Protein AF-A0A0J1D6I3-F1 (afdb_monomer_lite)

Structure (mmCIF, N/CA/C/O backbone):
data_AF-A0A0J1D6I3-F1
#
_entry.id   AF-A0A0J1D6I3-F1
#
loop_
_atom_site.group_PDB
_atom_site.id
_atom_site.type_symbol
_atom_site.label_atom_id
_atom_site.label_alt_id
_atom_site.label_comp_id
_atom_site.label_asym_id
_atom_site.label_entity_id
_atom_site.label_seq_id
_atom_site.pdbx_PDB_ins_code
_atom_site.Cartn_x
_atom_site.Cartn_y
_atom_site.Cartn_z
_atom_site.occupancy
_atom_site.B_iso_or_equiv
_atom_site.auth_seq_id
_atom_site.auth_comp_id
_atom_site.auth_asym_id
_atom_site.auth_atom_id
_atom_site.pdbx_PDB_model_num
ATOM 1 N N . MET A 1 1 ? -24.830 13.659 1.533 1.00 38.66 1 MET A N 1
ATOM 2 C CA . MET A 1 1 ? -24.040 12.764 0.665 1.00 38.66 1 MET A CA 1
ATOM 3 C C . MET A 1 1 ? -22.592 13.179 0.834 1.00 38.66 1 MET A C 1
ATOM 5 O O . MET A 1 1 ? -22.218 14.226 0.327 1.00 38.66 1 MET A O 1
ATOM 9 N N . SER A 1 2 ? -21.832 12.481 1.676 1.00 39.84 2 SER A N 1
ATOM 10 C CA . SER A 1 2 ? -20.405 12.757 1.850 1.00 39.84 2 SER A CA 1
ATOM 11 C C . SER A 1 2 ? -19.685 12.367 0.562 1.00 39.84 2 SER A C 1
ATOM 13 O O . SER A 1 2 ? -19.782 11.224 0.117 1.00 39.84 2 SER A O 1
ATOM 15 N N . ASN A 1 3 ? -19.014 13.336 -0.061 1.00 41.81 3 ASN A N 1
ATOM 16 C CA . ASN A 1 3 ? -18.096 13.111 -1.171 1.00 41.81 3 ASN A CA 1
ATOM 17 C C . ASN A 1 3 ? -16.918 12.300 -0.623 1.00 41.81 3 ASN A C 1
ATOM 19 O O . ASN A 1 3 ? -15.929 12.853 -0.159 1.00 41.81 3 ASN A O 1
ATOM 23 N N . ASN A 1 4 ? -17.057 10.977 -0.615 1.00 45.66 4 ASN A N 1
ATOM 24 C CA . ASN A 1 4 ? -15.974 10.056 -0.306 1.00 45.66 4 ASN A CA 1
ATOM 25 C C . ASN A 1 4 ? -15.098 9.939 -1.563 1.00 45.66 4 ASN A C 1
ATOM 27 O O . ASN A 1 4 ? -15.068 8.910 -2.238 1.00 45.66 4 ASN A O 1
ATOM 31 N N . THR A 1 5 ? -14.492 11.055 -1.971 1.00 47.53 5 THR A N 1
ATOM 32 C CA . THR A 1 5 ? -13.625 11.128 -3.146 1.00 47.53 5 THR A CA 1
ATOM 33 C C . THR A 1 5 ? -12.287 10.506 -2.787 1.00 47.53 5 THR A C 1
ATOM 35 O O . THR A 1 5 ? -11.314 11.210 -2.546 1.00 47.53 5 THR A O 1
ATOM 38 N N . LYS A 1 6 ? -12.228 9.169 -2.740 1.00 56.09 6 LYS A N 1
ATOM 39 C CA . LYS A 1 6 ? -10.948 8.458 -2.817 1.00 56.09 6 LYS A CA 1
ATOM 40 C C . LYS A 1 6 ? -10.236 8.966 -4.068 1.00 56.09 6 LYS A C 1
ATOM 42 O O . LYS A 1 6 ? -10.748 8.763 -5.168 1.00 56.09 6 LYS A O 1
ATOM 47 N N . HIS A 1 7 ? -9.089 9.622 -3.896 1.00 62.72 7 HIS A N 1
ATOM 48 C CA . HIS A 1 7 ? -8.362 10.256 -5.000 1.00 62.72 7 HIS A CA 1
ATOM 49 C C . HIS A 1 7 ? -8.007 9.238 -6.100 1.00 62.72 7 HIS A C 1
ATOM 51 O O . HIS A 1 7 ? -8.019 9.565 -7.286 1.00 62.72 7 HIS A O 1
ATOM 57 N N . THR A 1 8 ? -7.803 7.968 -5.724 1.00 72.69 8 THR A N 1
ATOM 58 C CA . THR A 1 8 ? -7.934 6.802 -6.611 1.00 72.69 8 THR A CA 1
ATOM 59 C C . THR A 1 8 ? -8.317 5.561 -5.786 1.00 72.69 8 THR A C 1
ATOM 61 O O . THR A 1 8 ? -7.578 5.192 -4.869 1.00 72.69 8 THR A O 1
ATOM 64 N N . PRO A 1 9 ? -9.472 4.916 -6.034 1.00 76.44 9 PRO A N 1
ATOM 65 C CA . PRO A 1 9 ? -9.895 3.754 -5.257 1.00 76.44 9 PRO A CA 1
ATOM 66 C C . PRO A 1 9 ? -8.958 2.556 -5.476 1.00 76.44 9 PRO A C 1
ATOM 68 O O . PRO A 1 9 ? -8.529 2.288 -6.593 1.00 76.44 9 PRO A O 1
ATOM 71 N N . THR A 1 10 ? -8.647 1.842 -4.393 1.00 83.81 10 THR A N 1
ATOM 72 C CA . THR A 1 10 ? -8.011 0.511 -4.421 1.00 83.81 10 THR A CA 1
ATOM 73 C C . THR A 1 10 ? -9.086 -0.568 -4.659 1.00 83.81 10 THR A C 1
ATOM 75 O O . THR A 1 10 ? -10.261 -0.297 -4.381 1.00 83.81 10 THR A O 1
ATOM 78 N N . PRO A 1 11 ? -8.742 -1.790 -5.108 1.00 89.50 11 PRO A N 1
ATOM 79 C CA . PRO A 1 11 ? -7.394 -2.338 -5.265 1.00 89.50 11 PRO A CA 1
ATOM 80 C C . PRO A 1 11 ? -6.606 -1.757 -6.444 1.00 89.50 11 PRO A C 1
ATOM 82 O O . PRO A 1 11 ? -7.175 -1.295 -7.433 1.00 89.50 11 PRO A O 1
ATOM 85 N N . TRP A 1 12 ? -5.286 -1.740 -6.282 1.00 92.38 12 TRP A N 1
ATOM 86 C CA . TRP A 1 12 ? -4.317 -1.471 -7.342 1.00 92.38 12 TRP A CA 1
ATOM 87 C C . TRP A 1 12 ? -3.535 -2.737 -7.686 1.00 92.38 12 TRP A C 1
ATOM 89 O O . TRP A 1 12 ? -3.399 -3.632 -6.845 1.00 92.38 12 TRP A O 1
ATOM 99 N N . SER A 1 13 ? -2.932 -2.736 -8.868 1.00 92.81 13 SER A N 1
ATOM 100 C CA . SER A 1 13 ? -2.031 -3.767 -9.370 1.00 92.81 13 SER A CA 1
ATOM 101 C C . SER A 1 13 ? -0.709 -3.156 -9.828 1.00 92.81 13 SER A C 1
ATOM 103 O O . SER A 1 13 ? -0.662 -2.015 -10.281 1.00 92.81 13 SER A O 1
ATOM 105 N N . ALA A 1 14 ? 0.381 -3.917 -9.712 1.00 92.38 14 ALA A N 1
ATOM 106 C CA . ALA A 1 14 ? 1.674 -3.555 -10.290 1.00 92.38 14 ALA A CA 1
ATOM 107 C C . ALA A 1 14 ? 1.872 -4.319 -11.607 1.00 92.38 14 ALA A C 1
ATOM 109 O O . ALA A 1 14 ? 1.904 -5.551 -11.611 1.00 92.38 14 ALA A O 1
ATOM 110 N N . VAL A 1 15 ? 2.030 -3.589 -12.710 1.00 89.94 15 VAL A N 1
ATOM 111 C CA . VAL A 1 15 ? 2.282 -4.114 -14.056 1.00 89.94 15 VAL A CA 1
ATOM 112 C C . VAL A 1 15 ? 3.667 -3.645 -14.496 1.00 89.94 15 VAL A C 1
ATOM 114 O O . VAL A 1 15 ? 3.859 -2.555 -15.035 1.00 89.94 15 VAL A O 1
ATOM 117 N N . GLY A 1 16 ? 4.684 -4.460 -14.208 1.00 87.81 16 GLY A N 1
ATOM 118 C CA . GLY A 1 16 ? 6.078 -4.079 -14.432 1.00 87.81 16 GLY A CA 1
ATOM 119 C C . GLY A 1 16 ? 6.483 -2.894 -13.550 1.00 87.81 16 GLY A C 1
ATOM 120 O O . GLY A 1 16 ? 6.626 -3.048 -12.341 1.00 87.81 16 GLY A O 1
ATOM 121 N N . LEU A 1 17 ? 6.701 -1.729 -14.164 1.00 88.00 17 LEU A N 1
ATOM 122 C CA . LEU A 1 17 ? 7.078 -0.488 -13.473 1.00 88.00 17 LEU A CA 1
ATOM 123 C C . LEU A 1 17 ? 5.900 0.467 -13.251 1.00 88.00 17 LEU A C 1
ATOM 125 O O . LEU A 1 17 ? 6.084 1.537 -12.675 1.00 88.00 17 LEU A O 1
ATOM 129 N N . THR A 1 18 ? 4.706 0.082 -13.681 1.00 90.38 18 THR A N 1
ATOM 130 C CA . THR A 1 18 ? 3.507 0.912 -13.599 1.00 90.38 18 THR A CA 1
ATOM 131 C C . THR A 1 18 ? 2.581 0.360 -12.522 1.00 90.38 18 THR A C 1
ATOM 133 O O . THR A 1 18 ? 2.449 -0.854 -12.357 1.00 90.38 18 THR A O 1
ATOM 136 N N . ILE A 1 19 ? 1.964 1.251 -11.752 1.00 91.25 19 ILE A N 1
ATOM 137 C CA . ILE A 1 19 ? 0.906 0.923 -10.796 1.00 91.25 19 ILE A CA 1
ATOM 138 C C . ILE A 1 19 ? -0.412 1.394 -11.396 1.00 91.25 19 ILE A C 1
ATOM 140 O O . ILE A 1 19 ? -0.542 2.563 -11.754 1.00 91.25 19 ILE A O 1
ATOM 144 N N . GLU A 1 20 ? -1.388 0.500 -11.479 1.00 93.25 20 GLU A N 1
ATOM 145 C CA . GLU A 1 20 ? -2.682 0.740 -12.117 1.00 93.25 20 GLU A CA 1
ATOM 146 C C . GLU A 1 20 ? -3.826 0.458 -11.142 1.00 93.25 20 GLU A C 1
ATOM 148 O O . GLU A 1 20 ? -3.713 -0.398 -10.265 1.00 93.25 20 GLU A O 1
ATOM 153 N N . ALA A 1 21 ? -4.937 1.177 -11.284 1.00 88.94 21 ALA A N 1
ATOM 154 C CA . ALA A 1 21 ? -6.149 0.915 -10.524 1.00 88.94 21 ALA A CA 1
ATOM 155 C C . ALA A 1 21 ? -6.963 -0.207 -11.176 1.00 88.94 21 ALA A C 1
ATOM 157 O O . ALA A 1 21 ? -7.339 -0.106 -12.343 1.00 88.94 21 ALA A O 1
ATOM 158 N N . ASP A 1 22 ? -7.319 -1.242 -10.415 1.00 86.50 22 ASP A N 1
ATOM 159 C CA . ASP A 1 22 ? -7.988 -2.429 -10.970 1.00 86.50 22 ASP A CA 1
ATOM 160 C C . ASP A 1 22 ? -9.379 -2.112 -11.534 1.00 86.50 22 ASP A C 1
ATOM 162 O O . ASP A 1 22 ? -9.873 -2.784 -12.436 1.00 86.50 22 ASP A O 1
ATOM 166 N N . CYS A 1 23 ? -10.039 -1.086 -10.995 1.00 83.31 23 CYS A N 1
ATOM 167 C CA . CYS A 1 23 ? -11.414 -0.754 -11.354 1.00 83.31 23 CYS A CA 1
ATOM 168 C C . CYS A 1 23 ? -11.564 -0.182 -12.771 1.00 83.31 23 CYS A C 1
ATOM 170 O O . CYS A 1 23 ? -12.656 -0.251 -13.335 1.00 83.31 23 CYS A O 1
ATOM 172 N N . ASN A 1 24 ? -10.513 0.418 -13.330 1.00 81.94 24 ASN A N 1
ATOM 173 C CA . ASN A 1 24 ? -10.585 1.133 -14.606 1.00 81.94 24 ASN A CA 1
ATOM 174 C C . ASN A 1 24 ? -9.264 1.174 -15.393 1.00 81.94 24 ASN A C 1
ATOM 176 O O . ASN A 1 24 ? -9.223 1.812 -16.444 1.00 81.94 24 ASN A O 1
ATOM 180 N N . GLY A 1 25 ? -8.202 0.522 -14.910 1.00 82.00 25 GLY A N 1
ATOM 181 C CA . GLY A 1 25 ? -6.886 0.491 -15.550 1.00 82.00 25 GLY A CA 1
ATOM 182 C C . GLY A 1 25 ? -6.169 1.842 -15.579 1.00 82.00 25 GLY A C 1
ATOM 183 O O . GLY A 1 25 ? -5.229 2.015 -16.349 1.00 82.00 25 GLY A O 1
ATOM 184 N N . ILE A 1 26 ? -6.615 2.833 -14.795 1.00 87.06 26 ILE A N 1
ATOM 185 C CA . ILE A 1 26 ? -5.940 4.134 -14.742 1.00 87.06 26 ILE A CA 1
ATOM 186 C C . ILE A 1 26 ? -4.562 3.956 -14.109 1.00 87.06 26 ILE A C 1
ATOM 188 O O . ILE A 1 26 ? -4.444 3.387 -13.024 1.00 87.06 26 ILE A O 1
ATOM 192 N N . VAL A 1 27 ? -3.537 4.511 -14.759 1.00 88.31 27 VAL A N 1
ATOM 193 C CA . VAL A 1 27 ? -2.187 4.606 -14.198 1.00 88.31 27 VAL A CA 1
ATOM 194 C C . VAL A 1 27 ? -2.209 5.524 -12.976 1.00 88.31 27 VAL A C 1
ATOM 196 O O . VAL A 1 27 ? -2.475 6.721 -13.082 1.00 88.31 27 VAL A O 1
ATOM 199 N N . VAL A 1 28 ? -1.931 4.942 -11.814 1.00 87.81 28 VAL A N 1
ATOM 200 C CA . VAL A 1 28 ? -1.822 5.617 -10.515 1.00 87.81 28 VAL A CA 1
ATOM 201 C C . VAL A 1 28 ? -0.453 6.274 -10.382 1.00 87.81 28 VAL A C 1
ATOM 203 O O . VAL A 1 28 ? -0.345 7.412 -9.930 1.00 87.81 28 VAL A O 1
ATOM 206 N N . ALA A 1 29 ? 0.600 5.545 -10.754 1.00 86.00 29 ALA A N 1
ATOM 207 C CA . ALA A 1 29 ? 1.977 6.003 -10.658 1.00 86.00 29 ALA A CA 1
ATOM 208 C C . ALA A 1 29 ? 2.902 5.190 -11.571 1.00 86.00 29 ALA A C 1
ATOM 210 O O . ALA A 1 29 ? 2.688 3.996 -11.775 1.00 86.00 29 ALA A O 1
ATOM 211 N N . ASP A 1 30 ? 3.988 5.824 -12.012 1.00 87.44 30 ASP A N 1
ATOM 212 C CA . ASP A 1 30 ? 5.117 5.153 -12.652 1.00 87.44 30 ASP A CA 1
ATOM 213 C C . ASP A 1 30 ? 6.314 5.129 -11.701 1.00 87.44 30 ASP A C 1
ATOM 215 O O . ASP A 1 30 ? 6.811 6.168 -11.248 1.00 87.44 30 ASP A O 1
ATOM 219 N N . VAL A 1 31 ? 6.813 3.931 -11.407 1.00 84.56 31 VAL A N 1
ATOM 220 C CA . VAL A 1 31 ? 8.069 3.759 -10.683 1.00 84.56 31 VAL A CA 1
ATOM 221 C C . VAL A 1 31 ? 9.204 4.049 -11.654 1.00 84.56 31 VAL A C 1
ATOM 223 O O . VAL A 1 31 ? 9.324 3.407 -12.699 1.00 84.56 31 VAL A O 1
ATOM 226 N N . LYS A 1 32 ? 10.049 5.034 -11.318 1.00 82.75 32 LYS A N 1
ATOM 227 C CA . LYS A 1 32 ? 11.212 5.386 -12.142 1.00 82.75 32 LYS A CA 1
ATOM 228 C C . LYS A 1 32 ? 12.016 4.124 -12.451 1.00 82.75 32 LYS A C 1
ATOM 230 O O . LYS A 1 32 ? 12.407 3.395 -11.542 1.00 82.75 32 LYS A O 1
ATOM 235 N N . GLY A 1 33 ? 12.239 3.880 -13.739 1.00 78.25 33 GLY A N 1
ATOM 236 C CA . GLY A 1 33 ? 13.060 2.763 -14.183 1.00 78.25 33 GLY A CA 1
ATOM 237 C C . GLY A 1 33 ? 14.541 2.944 -13.829 1.00 78.25 33 GLY A C 1
ATOM 238 O O . GLY A 1 33 ? 14.933 4.005 -13.335 1.00 78.25 33 GLY A O 1
ATOM 239 N N . PRO A 1 34 ? 15.362 1.919 -14.113 1.00 81.00 34 PRO A N 1
ATOM 240 C CA . PRO A 1 34 ? 16.806 1.957 -13.890 1.00 81.00 34 PRO 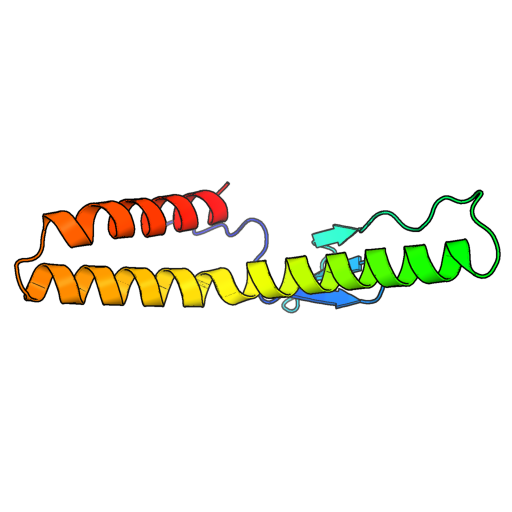A CA 1
ATOM 241 C C . PRO A 1 34 ? 17.467 3.162 -14.567 1.00 81.00 34 PRO A C 1
ATOM 243 O O . PRO A 1 34 ? 16.981 3.631 -15.604 1.00 81.00 34 PRO A O 1
ATOM 246 N N . ASP A 1 35 ? 18.614 3.617 -14.047 1.00 78.31 35 ASP A N 1
ATOM 247 C CA . ASP A 1 35 ? 19.407 4.637 -14.740 1.00 78.31 35 ASP A CA 1
ATOM 248 C C . ASP A 1 35 ? 19.746 4.141 -16.154 1.00 78.31 35 ASP A C 1
ATOM 250 O O . ASP A 1 35 ? 20.266 3.044 -16.363 1.00 78.31 35 ASP A O 1
ATOM 254 N N . SER A 1 36 ? 19.469 4.981 -17.150 1.00 82.31 36 SER A N 1
ATOM 255 C CA . SER A 1 36 ? 19.832 4.764 -18.553 1.00 82.31 36 SER A CA 1
ATOM 256 C C . SER A 1 36 ? 21.309 4.400 -18.778 1.00 82.31 36 SER A C 1
ATOM 258 O O . SER A 1 36 ? 21.642 3.790 -19.797 1.00 82.31 36 SER A O 1
ATOM 260 N N . ARG A 1 37 ? 22.194 4.782 -17.848 1.00 83.50 37 ARG A N 1
ATOM 261 C CA . ARG A 1 37 ? 23.635 4.517 -17.875 1.00 83.50 37 ARG A CA 1
ATOM 262 C C . ARG A 1 37 ? 24.012 3.144 -17.322 1.00 83.50 37 ARG A C 1
ATOM 264 O O . ARG A 1 37 ? 25.071 2.650 -17.710 1.00 83.50 37 ARG A O 1
ATOM 271 N N . ALA A 1 38 ? 23.171 2.532 -16.486 1.00 82.31 38 ALA A N 1
ATOM 272 C CA . ALA A 1 38 ? 23.396 1.192 -15.956 1.00 82.31 38 ALA A CA 1
ATOM 273 C C . ALA A 1 38 ? 23.411 0.164 -17.099 1.00 82.31 38 ALA A C 1
ATOM 275 O O . ALA A 1 38 ? 22.630 0.248 -18.059 1.00 82.31 38 ALA A O 1
ATOM 276 N N . ARG A 1 39 ? 24.308 -0.826 -17.027 1.00 81.69 39 ARG A N 1
ATOM 277 C CA . ARG A 1 39 ? 24.471 -1.839 -18.088 1.00 81.69 39 ARG A CA 1
ATOM 278 C C . ARG A 1 39 ? 24.503 -3.257 -17.539 1.00 81.69 39 ARG A C 1
ATOM 280 O O . ARG A 1 39 ? 25.014 -3.515 -16.457 1.00 81.69 39 ARG A O 1
ATOM 287 N N . GLY A 1 40 ? 24.009 -4.198 -18.345 1.00 83.88 40 GLY A N 1
ATOM 288 C CA . GLY A 1 40 ? 24.070 -5.626 -18.039 1.00 83.88 40 GLY A CA 1
ATOM 289 C C . GLY A 1 40 ? 23.409 -5.953 -16.700 1.00 83.88 40 GLY A C 1
ATOM 290 O O . GLY A 1 40 ? 22.234 -5.654 -16.506 1.00 83.88 40 GLY A O 1
ATOM 291 N N . LYS A 1 41 ? 24.181 -6.558 -15.794 1.00 84.31 41 LYS A N 1
ATOM 292 C CA . LYS A 1 41 ? 23.708 -7.058 -14.499 1.00 84.31 41 LYS A CA 1
ATOM 293 C C . LYS A 1 41 ? 23.157 -5.957 -13.583 1.00 84.31 41 LYS A C 1
ATOM 295 O O . LYS A 1 41 ? 22.090 -6.143 -13.020 1.00 84.31 41 LYS A O 1
ATOM 300 N N . GLU A 1 42 ? 23.824 -4.807 -13.505 1.00 77.06 42 GLU A N 1
ATOM 301 C CA . GLU A 1 42 ? 23.396 -3.661 -12.681 1.00 77.06 42 GLU A CA 1
ATOM 302 C C . GLU A 1 42 ? 21.995 -3.180 -13.082 1.00 77.06 42 GLU A C 1
ATOM 304 O O . GLU A 1 42 ? 21.106 -3.033 -12.253 1.00 77.06 42 GLU A O 1
ATOM 309 N N . ARG A 1 43 ? 21.758 -3.045 -14.392 1.00 84.25 43 ARG A N 1
ATOM 310 C CA . ARG A 1 43 ? 20.450 -2.642 -14.920 1.00 84.25 43 ARG A CA 1
ATOM 311 C C . ARG A 1 43 ? 19.348 -3.658 -14.607 1.00 84.25 43 ARG A C 1
ATOM 313 O O . ARG A 1 43 ? 18.195 -3.259 -14.464 1.00 84.25 43 ARG A O 1
ATOM 320 N N . MET A 1 44 ? 19.676 -4.951 -14.569 1.00 78.69 44 MET A N 1
ATOM 321 C CA . MET A 1 44 ? 18.718 -5.996 -14.200 1.00 78.69 44 MET A CA 1
ATOM 322 C C . MET A 1 44 ? 18.381 -5.946 -12.710 1.00 78.69 44 MET A C 1
ATOM 324 O O . MET A 1 44 ? 17.203 -5.962 -12.373 1.00 78.69 44 MET A O 1
ATOM 328 N N . GLU A 1 45 ? 19.387 -5.832 -11.842 1.00 83.00 45 GLU A N 1
ATOM 329 C CA . GLU A 1 45 ? 19.188 -5.727 -10.392 1.00 83.00 45 GLU A CA 1
ATOM 330 C C . GLU A 1 45 ? 18.356 -4.486 -10.045 1.00 83.00 45 GLU A C 1
ATOM 332 O O . GLU A 1 45 ? 17.360 -4.594 -9.332 1.00 83.00 45 GLU A O 1
ATOM 337 N N . ASP A 1 46 ? 18.678 -3.327 -10.625 1.00 84.94 46 ASP A N 1
ATOM 338 C CA . ASP A 1 46 ? 17.891 -2.101 -10.456 1.00 84.94 46 ASP A CA 1
ATOM 339 C C . ASP A 1 46 ? 16.436 -2.281 -10.903 1.00 84.94 46 ASP A C 1
ATOM 341 O O . ASP A 1 46 ? 15.510 -1.805 -10.245 1.00 84.94 46 ASP A O 1
ATOM 345 N N . LEU A 1 47 ? 16.212 -2.984 -12.018 1.00 86.75 47 LEU A N 1
ATOM 346 C CA . LEU A 1 47 ? 14.864 -3.249 -12.510 1.00 86.75 47 LEU A CA 1
ATOM 347 C C . LEU A 1 47 ? 14.078 -4.122 -11.525 1.00 86.75 47 LEU A C 1
ATOM 349 O O . LEU A 1 47 ? 12.922 -3.811 -11.234 1.00 86.75 47 LEU A O 1
ATOM 353 N N . GLU A 1 48 ? 14.701 -5.178 -10.999 1.00 87.56 48 GLU A N 1
ATOM 354 C CA . GLU A 1 48 ? 14.111 -6.051 -9.980 1.00 87.56 48 GLU A CA 1
ATOM 355 C C . GLU A 1 48 ? 13.781 -5.271 -8.700 1.00 87.56 48 GLU A C 1
ATOM 357 O O . GLU A 1 48 ? 12.678 -5.408 -8.165 1.00 87.56 48 GLU A O 1
ATOM 362 N N . TYR A 1 49 ? 14.675 -4.384 -8.245 1.00 87.81 49 TYR A N 1
ATOM 363 C CA . TYR A 1 49 ? 14.411 -3.500 -7.106 1.00 87.81 49 TYR A CA 1
ATOM 364 C C . TYR A 1 49 ? 13.224 -2.567 -7.361 1.00 87.81 49 TYR A C 1
ATOM 366 O O . TYR A 1 49 ? 12.343 -2.441 -6.506 1.00 87.81 49 TYR A O 1
ATOM 374 N N . CYS A 1 50 ? 13.156 -1.933 -8.534 1.00 87.88 50 CYS A N 1
ATOM 375 C CA . CYS A 1 50 ? 12.048 -1.046 -8.883 1.00 87.88 50 CYS A CA 1
ATOM 376 C C . CYS A 1 50 ? 10.706 -1.793 -8.929 1.00 87.88 50 CYS A C 1
ATOM 378 O O . CYS A 1 50 ? 9.716 -1.311 -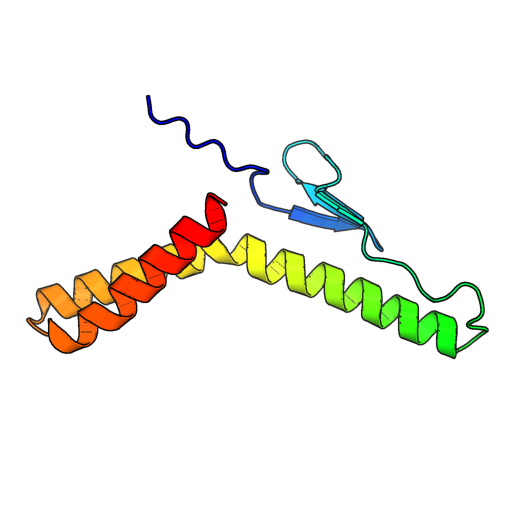8.375 1.00 87.88 50 CYS A O 1
ATOM 380 N N . GLN A 1 51 ? 10.673 -2.992 -9.516 1.00 90.56 51 GLN A N 1
ATOM 381 C CA . GLN A 1 51 ? 9.480 -3.846 -9.522 1.00 90.56 51 GLN A CA 1
ATOM 382 C C . GLN A 1 51 ? 9.087 -4.287 -8.103 1.00 90.56 51 GLN A C 1
ATOM 384 O O . GLN A 1 51 ? 7.909 -4.250 -7.736 1.00 90.56 51 GLN A O 1
ATOM 389 N N . GLY A 1 52 ? 10.069 -4.645 -7.272 1.00 87.25 52 GLY A N 1
ATOM 390 C CA . GLY A 1 52 ? 9.858 -4.981 -5.865 1.00 87.25 52 GLY A CA 1
ATOM 391 C C . GLY A 1 52 ? 9.233 -3.830 -5.073 1.00 87.25 52 GLY A C 1
ATOM 392 O O . GLY A 1 52 ? 8.283 -4.046 -4.315 1.00 87.25 52 GLY A O 1
ATOM 393 N N . ASN A 1 53 ? 9.703 -2.601 -5.304 1.00 86.69 53 ASN A N 1
ATOM 394 C CA . ASN A 1 53 ? 9.156 -1.392 -4.690 1.00 86.69 53 ASN A CA 1
ATOM 395 C C . ASN A 1 53 ? 7.714 -1.122 -5.141 1.00 86.69 53 ASN A C 1
ATOM 397 O O . ASN A 1 53 ? 6.862 -0.844 -4.295 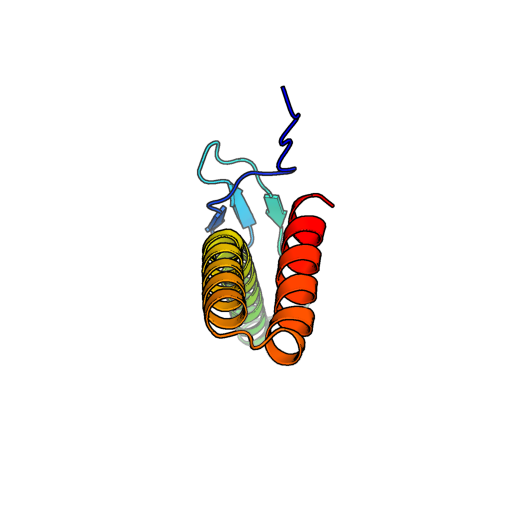1.00 86.69 53 ASN A O 1
ATOM 401 N N . ALA A 1 54 ? 7.414 -1.270 -6.438 1.00 88.12 54 ALA A N 1
ATOM 402 C CA . ALA A 1 54 ? 6.050 -1.138 -6.958 1.00 88.12 54 ALA A CA 1
ATOM 403 C C . ALA A 1 54 ? 5.091 -2.113 -6.256 1.00 88.12 54 ALA A C 1
ATOM 405 O O . ALA A 1 54 ? 4.053 -1.718 -5.721 1.00 88.12 54 ALA A O 1
ATOM 406 N N . ALA A 1 55 ? 5.482 -3.389 -6.175 1.00 89.06 55 ALA A N 1
ATOM 407 C CA . ALA A 1 55 ? 4.688 -4.424 -5.523 1.00 89.06 55 ALA A CA 1
ATOM 408 C C . ALA A 1 55 ? 4.519 -4.175 -4.013 1.00 89.06 55 ALA A C 1
ATOM 410 O O . ALA A 1 55 ? 3.464 -4.469 -3.450 1.00 89.06 55 ALA A O 1
ATOM 411 N N . PHE A 1 56 ? 5.542 -3.638 -3.341 1.00 86.56 56 PHE A N 1
ATOM 412 C CA . PHE A 1 56 ? 5.460 -3.262 -1.930 1.00 86.56 56 PHE A CA 1
ATOM 413 C C . PHE A 1 56 ? 4.440 -2.144 -1.687 1.00 86.56 56 PHE A C 1
ATOM 415 O O . PHE A 1 56 ? 3.586 -2.293 -0.810 1.00 86.56 56 PHE A O 1
ATOM 422 N N . ILE A 1 57 ? 4.480 -1.076 -2.491 1.00 88.12 57 ILE A N 1
ATOM 423 C CA . ILE A 1 57 ? 3.534 0.047 -2.406 1.00 88.12 57 ILE A CA 1
ATOM 424 C C . ILE A 1 57 ? 2.099 -0.454 -2.591 1.00 88.12 57 ILE A C 1
ATOM 426 O O . ILE A 1 57 ? 1.240 -0.183 -1.752 1.00 88.12 57 ILE A O 1
ATOM 430 N N . VAL A 1 58 ? 1.850 -1.254 -3.634 1.00 90.62 58 VAL A N 1
ATOM 431 C CA . VAL A 1 58 ? 0.523 -1.825 -3.910 1.00 90.62 58 VAL A CA 1
ATOM 432 C C . VAL A 1 58 ? -0.000 -2.637 -2.725 1.00 90.62 58 VAL A C 1
ATOM 434 O O . VAL A 1 58 ? -1.133 -2.426 -2.290 1.00 90.62 58 VAL A O 1
ATOM 437 N N . ARG A 1 59 ? 0.819 -3.532 -2.152 1.00 89.81 59 ARG A N 1
ATOM 438 C CA . ARG A 1 59 ? 0.412 -4.325 -0.980 1.00 89.81 59 ARG A CA 1
ATOM 439 C C . ARG A 1 59 ? 0.048 -3.440 0.210 1.00 89.81 59 ARG A C 1
ATOM 441 O O . ARG A 1 59 ? -0.985 -3.673 0.831 1.00 89.81 59 ARG A O 1
ATOM 448 N N . ALA A 1 60 ? 0.869 -2.435 0.513 1.00 86.81 60 ALA A N 1
ATOM 449 C CA . ALA A 1 60 ? 0.625 -1.528 1.631 1.00 86.81 60 ALA A CA 1
ATOM 450 C C . ALA A 1 60 ? -0.683 -0.736 1.452 1.00 86.81 60 ALA A C 1
ATOM 452 O O . ALA A 1 60 ? -1.500 -0.671 2.370 1.00 86.81 60 ALA A O 1
ATOM 453 N N . CYS A 1 61 ? -0.918 -0.189 0.257 1.00 88.00 61 CYS A N 1
ATOM 454 C CA . CYS A 1 61 ? -2.113 0.600 -0.040 1.00 88.00 61 CYS A CA 1
ATOM 455 C C . CYS A 1 61 ? -3.389 -0.252 -0.094 1.00 88.00 61 CYS A C 1
ATOM 457 O O . CYS A 1 61 ? -4.429 0.176 0.406 1.00 88.00 61 CYS A O 1
ATOM 459 N N . ASN A 1 62 ? -3.322 -1.474 -0.632 1.00 90.12 62 ASN A N 1
ATOM 460 C CA . ASN A 1 62 ? -4.465 -2.390 -0.655 1.00 90.12 62 ASN A CA 1
ATOM 461 C C . ASN A 1 62 ? -4.829 -2.901 0.751 1.00 90.12 62 ASN A C 1
ATOM 463 O O . ASN A 1 62 ? -6.007 -3.108 1.038 1.00 90.12 62 ASN A O 1
ATOM 467 N N . ALA A 1 63 ? -3.844 -3.056 1.643 1.00 88.81 63 ALA A N 1
ATOM 468 C CA . ALA A 1 63 ? -4.065 -3.469 3.029 1.00 88.81 63 ALA A CA 1
ATOM 469 C C . ALA A 1 63 ? -4.621 -2.349 3.929 1.00 88.81 63 ALA A C 1
ATOM 471 O O . ALA A 1 63 ? -5.021 -2.625 5.058 1.00 88.81 63 ALA A O 1
ATOM 472 N N . HIS A 1 64 ? -4.673 -1.099 3.452 1.00 88.44 64 HIS A N 1
ATOM 473 C CA . HIS A 1 64 ? -5.046 0.061 4.262 1.00 88.44 64 HIS A CA 1
ATOM 474 C C . HIS A 1 64 ? -6.416 -0.088 4.939 1.00 88.44 64 HIS A C 1
ATOM 476 O O . HIS A 1 64 ? -6.530 0.092 6.146 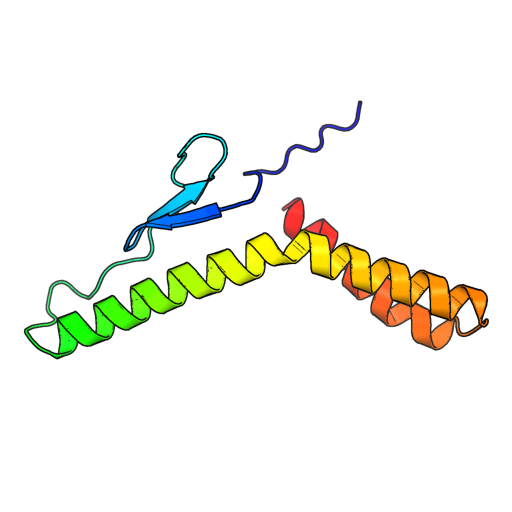1.00 88.44 64 HIS A O 1
ATOM 482 N N . GLU A 1 65 ? -7.449 -0.467 4.181 1.00 83.81 65 GLU A N 1
ATOM 483 C CA . GLU A 1 65 ? -8.816 -0.615 4.709 1.00 83.81 65 GLU A CA 1
ATOM 484 C C . GLU A 1 65 ? -8.899 -1.733 5.760 1.00 83.81 65 GLU A C 1
ATOM 486 O O . GLU A 1 65 ? -9.563 -1.586 6.783 1.00 83.81 65 GLU A O 1
ATOM 491 N N . GLN A 1 66 ?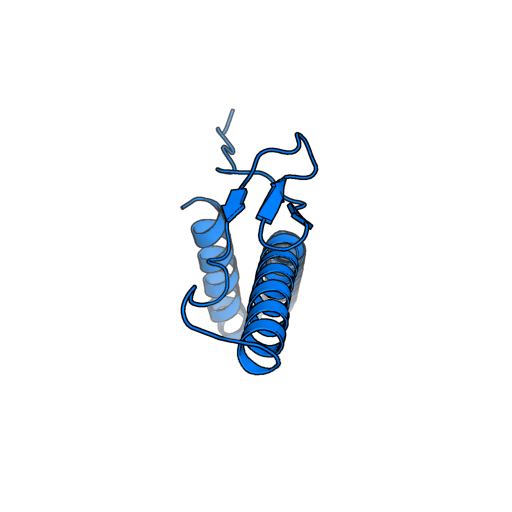 -8.180 -2.839 5.537 1.00 87.25 66 GLN A N 1
ATOM 492 C CA . GLN A 1 66 ? -8.115 -3.955 6.483 1.00 87.25 66 GLN A CA 1
ATOM 493 C C . GLN A 1 66 ? -7.394 -3.542 7.769 1.00 87.25 66 GLN A C 1
ATOM 495 O O . GLN A 1 66 ? -7.854 -3.859 8.862 1.00 87.25 66 GLN A O 1
ATOM 500 N N . LEU A 1 67 ? -6.291 -2.795 7.650 1.00 88.56 67 LEU A N 1
ATOM 501 C CA . LEU A 1 67 ? -5.553 -2.276 8.797 1.00 88.56 67 LEU A CA 1
ATOM 502 C C . LEU A 1 67 ? -6.410 -1.307 9.619 1.00 88.56 67 LEU A C 1
ATOM 504 O O . LEU A 1 67 ? -6.466 -1.440 10.839 1.00 88.56 67 LEU A O 1
ATOM 508 N N . VAL A 1 68 ? -7.102 -0.367 8.967 1.00 88.31 68 VAL A N 1
ATOM 509 C CA . VAL A 1 68 ? -8.012 0.571 9.642 1.00 88.31 68 VAL A CA 1
ATOM 510 C C . VAL A 1 68 ? -9.109 -0.189 10.389 1.00 88.31 68 VAL A C 1
ATOM 512 O O . VAL A 1 68 ? -9.300 0.054 11.579 1.00 88.31 68 VAL A O 1
ATOM 515 N N . ALA A 1 69 ? -9.758 -1.162 9.741 1.00 88.12 69 ALA A N 1
ATOM 516 C CA . ALA A 1 69 ? -10.814 -1.963 10.360 1.00 88.12 69 ALA A CA 1
ATOM 517 C C . ALA A 1 69 ? -10.329 -2.722 11.610 1.00 88.12 69 ALA A C 1
ATOM 519 O O . ALA A 1 69 ? -10.979 -2.674 12.653 1.00 88.12 69 ALA A O 1
ATOM 520 N N . VAL A 1 70 ? -9.159 -3.368 11.541 1.00 92.69 70 VAL A N 1
ATOM 521 C CA . VAL A 1 70 ? -8.587 -4.109 12.681 1.00 92.69 70 VAL A CA 1
ATOM 522 C C . VAL A 1 70 ? -8.231 -3.174 13.841 1.00 92.69 70 VAL A C 1
ATOM 524 O O . VAL A 1 70 ? -8.478 -3.502 15.003 1.00 92.69 70 VAL A O 1
ATOM 527 N N . VAL A 1 71 ? -7.662 -1.998 13.557 1.00 92.12 71 VAL A N 1
ATOM 528 C CA . VAL A 1 71 ? -7.331 -1.023 14.609 1.00 92.12 71 VAL A CA 1
ATOM 529 C C . VAL A 1 71 ? -8.604 -0.498 15.278 1.00 92.12 71 VAL A C 1
ATOM 531 O O . VAL A 1 71 ? -8.641 -0.371 16.501 1.00 92.12 71 VAL A O 1
ATOM 534 N N . GLU A 1 72 ? -9.660 -0.231 14.510 1.00 90.44 72 GLU A N 1
ATOM 535 C CA . GLU A 1 72 ? -10.955 0.197 15.047 1.00 90.44 72 GLU A CA 1
ATOM 536 C C . GLU A 1 72 ? -11.610 -0.873 15.929 1.00 90.44 72 GLU A C 1
ATOM 538 O O . GLU A 1 72 ? -12.101 -0.553 17.015 1.00 90.44 72 GLU A O 1
ATOM 543 N N . GLU A 1 73 ? -11.573 -2.139 15.506 1.00 92.50 73 GLU A N 1
ATOM 544 C CA . GLU A 1 73 ? -12.074 -3.269 16.293 1.00 92.50 73 GLU A CA 1
ATOM 545 C C . GLU A 1 73 ? -11.334 -3.378 17.634 1.00 92.50 73 GLU A C 1
ATOM 547 O O . GLU A 1 73 ? -11.959 -3.472 18.695 1.00 92.50 73 GLU A O 1
ATOM 552 N N . LEU A 1 74 ? -10.003 -3.264 17.608 1.00 92.19 74 LEU A N 1
ATOM 553 C CA . LEU A 1 74 ? -9.175 -3.298 18.810 1.00 92.19 74 LEU A CA 1
ATOM 554 C C . LEU A 1 74 ? -9.490 -2.132 19.759 1.00 92.19 74 LEU A C 1
ATOM 556 O O . LEU A 1 74 ? -9.608 -2.330 20.970 1.00 92.19 74 LEU A O 1
ATOM 560 N N . VAL A 1 75 ? -9.673 -0.920 19.226 1.00 92.62 75 VAL A N 1
ATOM 561 C CA . VAL A 1 75 ? -10.097 0.250 20.012 1.00 92.62 75 VAL A CA 1
ATOM 562 C C . VAL A 1 75 ? -11.458 0.005 20.664 1.00 92.62 75 VAL A C 1
ATOM 564 O O . VAL A 1 75 ? -11.635 0.311 21.847 1.00 92.62 75 VAL A O 1
ATOM 567 N N . GLY A 1 76 ? -12.413 -0.557 19.919 1.00 90.94 76 GLY A N 1
ATOM 568 C CA . GLY A 1 76 ? -13.731 -0.927 20.431 1.00 90.94 76 GLY A CA 1
ATOM 569 C C . GLY A 1 76 ? -13.642 -1.925 21.587 1.00 90.94 76 GLY A C 1
ATOM 570 O O . GLY A 1 76 ? -14.224 -1.689 22.649 1.00 90.94 76 GLY A O 1
ATOM 571 N N . GLY A 1 77 ? -12.849 -2.987 21.420 1.00 93.06 77 GLY A N 1
ATOM 572 C CA . GLY A 1 77 ? -12.612 -3.998 22.451 1.00 93.06 77 GLY A CA 1
ATOM 573 C C . GLY A 1 77 ? -11.981 -3.424 23.722 1.00 93.06 77 GLY A C 1
ATOM 574 O O . GLY A 1 77 ? -12.461 -3.677 24.827 1.00 93.06 77 GLY A O 1
ATOM 575 N N . LEU A 1 78 ? -10.957 -2.577 23.589 1.00 91.81 78 LEU A N 1
ATOM 576 C CA . LEU A 1 78 ? -10.308 -1.932 24.737 1.00 91.81 78 LEU A CA 1
ATOM 577 C C . LEU A 1 78 ? -11.259 -1.001 25.493 1.00 91.81 78 LEU A C 1
ATOM 579 O O . LEU A 1 78 ? -11.264 -0.988 26.725 1.00 91.81 78 LEU A O 1
ATOM 583 N N . ARG A 1 79 ? -12.102 -0.248 24.777 1.00 91.88 79 ARG A N 1
ATOM 584 C CA . ARG A 1 79 ? -13.125 0.603 25.402 1.00 91.88 79 ARG A CA 1
ATOM 585 C C . ARG A 1 79 ? -14.170 -0.215 26.150 1.00 91.88 79 ARG A C 1
ATOM 587 O O . ARG A 1 79 ? -14.531 0.172 27.259 1.00 91.88 79 ARG A O 1
ATOM 594 N N . TYR A 1 80 ? -14.621 -1.332 25.578 1.00 93.75 80 TYR A N 1
ATOM 595 C CA . TYR A 1 80 ? -15.558 -2.249 26.233 1.00 93.75 80 TYR A CA 1
ATOM 596 C C . TYR A 1 80 ? -14.998 -2.791 27.558 1.00 93.75 80 TYR A C 1
ATOM 598 O O . TYR A 1 80 ? -15.719 -2.872 28.548 1.00 93.75 80 TYR A O 1
ATOM 606 N N . LEU A 1 81 ? -13.693 -3.071 27.605 1.00 95.25 81 LEU A N 1
ATOM 607 C CA . LEU A 1 81 ? -12.981 -3.506 28.813 1.00 95.25 81 LEU A CA 1
ATOM 608 C C . LEU A 1 81 ? -12.644 -2.364 29.796 1.00 95.25 81 LEU A C 1
ATOM 610 O O . LEU A 1 81 ? -12.000 -2.606 30.814 1.00 95.25 81 LEU A O 1
ATOM 614 N N . GLY A 1 82 ? -13.034 -1.117 29.510 1.00 93.50 82 GLY A N 1
ATOM 615 C CA . GLY A 1 82 ? -12.718 0.046 30.348 1.00 93.50 82 GLY A CA 1
ATOM 616 C C . GLY A 1 82 ? -11.268 0.545 30.239 1.00 93.50 82 GLY A C 1
ATOM 617 O O . GLY A 1 82 ? -10.866 1.429 30.992 1.00 93.50 82 GLY A O 1
ATOM 618 N N . MET A 1 83 ? -10.479 0.039 29.286 1.00 93.44 83 MET A N 1
ATOM 619 C CA . MET A 1 83 ? -9.058 0.366 29.098 1.00 93.44 83 MET A CA 1
ATOM 620 C C . MET A 1 83 ? -8.858 1.626 28.236 1.00 93.44 83 MET A C 1
ATOM 622 O O . MET A 1 83 ? -8.253 1.585 27.163 1.00 93.44 83 MET A O 1
ATOM 626 N N . GLN A 1 84 ? -9.367 2.770 28.702 1.00 87.38 84 GLN A N 1
ATOM 627 C CA . GLN A 1 84 ? -9.359 4.028 27.936 1.00 87.38 84 GLN A CA 1
ATOM 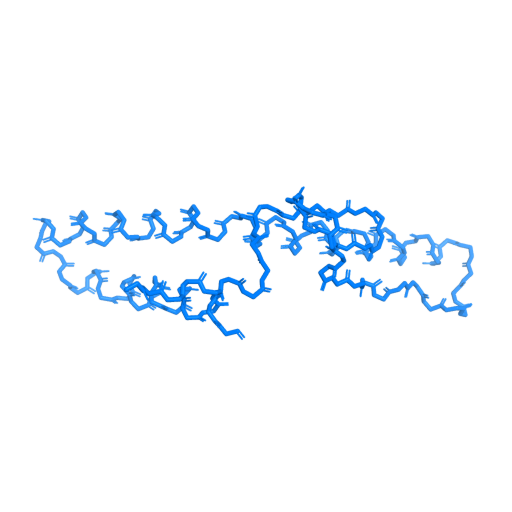628 C C . GLN A 1 84 ? -7.944 4.518 27.582 1.00 87.38 84 GLN A C 1
ATOM 630 O O . GLN A 1 84 ? -7.709 4.961 26.456 1.00 87.38 84 GLN A O 1
ATOM 635 N N . GLU A 1 85 ? -6.985 4.387 28.503 1.00 87.38 85 GLU A N 1
ATOM 636 C CA . GLU A 1 85 ? -5.593 4.800 28.266 1.00 87.38 85 GLU A CA 1
ATOM 637 C C . GLU A 1 85 ? -4.909 3.959 27.177 1.00 87.38 85 GLU A C 1
ATOM 639 O O . GLU A 1 85 ? -4.148 4.497 26.374 1.00 87.38 85 GLU A O 1
ATOM 644 N N . GLY A 1 86 ? -5.237 2.664 27.087 1.00 86.00 86 GLY A N 1
ATOM 645 C CA . GLY A 1 86 ? -4.745 1.779 26.028 1.00 86.00 86 GLY A CA 1
ATOM 646 C C . GLY A 1 86 ? -5.413 2.028 24.672 1.00 86.00 86 GLY A C 1
ATOM 647 O O . GLY A 1 86 ? -4.780 1.869 23.630 1.00 86.00 86 GLY A O 1
ATOM 648 N N . ALA A 1 87 ? -6.677 2.462 24.667 1.00 87.44 87 ALA A N 1
ATOM 649 C CA . ALA A 1 87 ? -7.431 2.734 23.444 1.00 87.44 87 ALA A CA 1
ATOM 650 C C . ALA A 1 87 ? -7.015 4.048 22.753 1.00 87.44 87 ALA A C 1
ATOM 652 O O . ALA A 1 87 ? -7.075 4.151 21.527 1.00 87.44 87 ALA A O 1
ATOM 653 N N . ALA A 1 88 ? -6.588 5.065 23.512 1.00 86.25 88 ALA A N 1
ATOM 654 C CA . ALA A 1 88 ? -6.325 6.401 22.972 1.00 86.25 88 ALA A CA 1
ATOM 655 C C . ALA A 1 88 ? -5.198 6.463 21.912 1.00 86.25 88 ALA A C 1
ATOM 657 O O . ALA A 1 88 ? -5.395 7.124 20.890 1.00 86.25 88 ALA A O 1
ATOM 658 N N . PRO A 1 89 ? -4.035 5.794 22.074 1.00 90.38 89 PRO A N 1
ATOM 659 C CA . PRO A 1 89 ? -3.006 5.751 21.032 1.00 90.38 89 PRO A CA 1
ATOM 660 C C . PRO A 1 89 ? -3.478 5.087 19.737 1.00 90.38 89 PRO A C 1
ATOM 662 O O . PRO A 1 89 ? -3.164 5.571 18.652 1.00 90.38 89 PRO A O 1
ATOM 665 N N . LEU A 1 90 ? -4.262 4.014 19.845 1.00 90.19 90 LEU A N 1
ATOM 666 C CA . LEU A 1 90 ? -4.776 3.272 18.695 1.00 90.19 90 LEU A CA 1
ATOM 667 C C . LEU A 1 90 ? -5.865 4.049 17.953 1.00 90.19 90 LEU A C 1
ATOM 669 O O . LEU A 1 90 ? -5.887 4.051 16.727 1.00 90.19 90 LEU A O 1
ATOM 673 N N . GLN A 1 91 ? -6.704 4.793 18.677 1.00 90.06 91 GLN A N 1
ATOM 674 C CA . GLN A 1 91 ? -7.656 5.722 18.070 1.00 90.06 91 GLN A CA 1
ATOM 675 C C . GLN A 1 91 ? -6.934 6.778 17.219 1.00 90.06 91 GLN A C 1
ATOM 677 O O . GLN A 1 91 ? -7.312 6.998 16.071 1.00 90.06 91 GLN A O 1
ATOM 682 N N . ARG A 1 92 ? -5.857 7.382 17.746 1.00 91.00 92 ARG A N 1
ATOM 683 C CA . ARG A 1 92 ? -5.040 8.338 16.979 1.00 91.00 92 ARG A CA 1
ATOM 684 C C . ARG A 1 92 ? -4.403 7.692 15.749 1.00 91.00 92 ARG A C 1
ATOM 686 O O . ARG A 1 92 ? -4.318 8.333 14.708 1.00 91.00 92 ARG A O 1
ATOM 693 N N . ALA A 1 93 ? -3.970 6.434 15.856 1.00 88.38 93 ALA A N 1
ATOM 694 C CA . ALA A 1 93 ? -3.427 5.692 14.721 1.00 88.38 93 ALA A CA 1
ATOM 695 C C . ALA A 1 93 ? -4.488 5.449 13.633 1.00 88.38 93 ALA A C 1
ATOM 697 O O . ALA A 1 93 ? -4.214 5.699 12.463 1.00 88.38 93 ALA A O 1
ATOM 698 N N . ALA A 1 94 ? -5.704 5.034 14.006 1.00 88.25 94 ALA A N 1
ATOM 699 C CA . ALA A 1 94 ? -6.810 4.861 13.063 1.00 88.25 94 ALA A CA 1
ATOM 700 C C . ALA A 1 94 ? -7.172 6.177 12.357 1.00 88.25 94 ALA A C 1
ATOM 702 O O . ALA A 1 94 ? -7.342 6.200 11.142 1.00 88.25 94 ALA A O 1
ATOM 703 N N . GLU A 1 95 ? -7.241 7.286 13.097 1.00 89.25 95 GLU A N 1
ATOM 704 C CA . GLU A 1 95 ? -7.499 8.615 12.530 1.00 89.25 95 GLU A CA 1
ATOM 705 C C . GLU A 1 95 ? -6.400 9.052 11.561 1.00 89.25 95 GLU A C 1
ATOM 707 O O . GLU A 1 95 ? -6.707 9.486 10.455 1.00 89.25 95 GLU A O 1
ATOM 712 N N . ALA A 1 96 ? -5.127 8.882 11.933 1.00 86.06 96 ALA A N 1
ATOM 713 C CA . ALA A 1 96 ? -4.002 9.208 11.061 1.00 86.06 96 ALA A CA 1
ATOM 714 C C . ALA A 1 96 ? -4.026 8.392 9.760 1.00 86.06 96 ALA A C 1
ATOM 716 O O . ALA A 1 96 ? -3.759 8.938 8.690 1.00 86.06 96 ALA A O 1
ATOM 717 N N . LEU A 1 97 ? -4.386 7.106 9.840 1.00 85.50 97 LEU A N 1
ATOM 718 C CA . LEU A 1 97 ? -4.556 6.256 8.665 1.00 85.50 97 LEU A CA 1
ATOM 719 C C . LEU A 1 97 ? -5.695 6.769 7.773 1.00 85.50 97 LEU A C 1
ATOM 721 O O . LEU A 1 97 ? -5.467 6.975 6.584 1.00 85.50 97 LEU A O 1
ATOM 725 N N . ARG A 1 98 ? -6.876 7.082 8.325 1.00 83.75 98 ARG A N 1
ATOM 726 C CA . ARG A 1 98 ? -7.981 7.646 7.527 1.00 83.75 98 ARG A CA 1
ATOM 727 C C . ARG A 1 98 ? -7.600 8.966 6.857 1.00 83.75 98 ARG A C 1
ATOM 729 O O . ARG A 1 98 ? -7.833 9.126 5.666 1.00 83.75 98 ARG A O 1
ATOM 736 N N . THR A 1 99 ? -6.947 9.878 7.572 1.00 83.56 99 THR A N 1
ATOM 737 C CA . THR A 1 99 ? -6.489 11.142 6.977 1.00 83.56 99 THR A CA 1
ATOM 738 C C . THR A 1 99 ? -5.495 10.901 5.841 1.00 83.56 99 THR A C 1
ATOM 740 O O . THR A 1 99 ? -5.602 11.527 4.792 1.00 83.56 99 THR A O 1
ATOM 743 N N . ALA A 1 100 ? -4.564 9.953 6.001 1.00 77.12 100 ALA A N 1
ATOM 744 C CA . ALA A 1 100 ? -3.614 9.583 4.948 1.00 77.12 100 ALA A CA 1
ATOM 745 C C . ALA A 1 100 ? -4.283 8.975 3.701 1.00 77.12 100 ALA A C 1
ATOM 747 O O . ALA A 1 100 ? -3.644 8.858 2.660 1.00 77.12 100 ALA A O 1
ATOM 748 N N . ARG A 1 101 ? -5.552 8.569 3.800 1.00 70.75 101 ARG A N 1
ATOM 749 C CA . ARG A 1 101 ? -6.356 8.070 2.683 1.00 70.75 101 ARG A CA 1
ATOM 750 C C . ARG A 1 101 ? -7.118 9.170 1.943 1.00 70.75 101 ARG A C 1
ATOM 752 O O . ARG A 1 101 ? -7.472 8.971 0.782 1.00 70.75 101 ARG A O 1
ATOM 759 N N . GLU A 1 102 ? -7.414 10.271 2.624 1.00 69.88 102 GLU A N 1
ATOM 760 C CA . GLU A 1 102 ? -8.193 11.399 2.098 1.00 69.88 102 GLU A CA 1
ATOM 761 C C . GLU A 1 102 ? -7.315 12.517 1.507 1.00 69.88 102 GLU A C 1
ATOM 763 O O . GLU A 1 102 ? -7.822 13.316 0.719 1.00 69.88 102 GLU A O 1
ATOM 768 N N . ALA A 1 103 ? -6.032 12.569 1.884 1.00 58.47 103 ALA A N 1
ATOM 769 C CA . ALA A 1 103 ? -5.023 13.509 1.381 1.00 58.47 103 ALA A CA 1
ATOM 770 C C . ALA A 1 103 ? -4.473 13.117 -0.000 1.00 58.47 103 ALA A C 1
ATOM 772 O O . ALA A 1 103 ? -4.197 14.051 -0.788 1.00 58.47 103 ALA A O 1
#

Sequence (103 aa):
MSNNTKHTPTPWSAVGLTIEADCNGIVVADVKGPDSRARGKERMEDLEYCQGNAAFIVRACNAHEQLVAVVEELVGGLRYLGMQEGAAPLQRAAEALRTAREA

Radius of gyration: 18.71 Å; chains: 1; bounding box: 48×21×49 Å

pLDDT: mean 83.9, std 11.49, range [38.66, 95.25]

Secondary structure (DSSP, 8-state):
------SSPSPEEEETTEEEETTT--EEEE-----TT--THHHHHHHHHHHHHHHHHHHHHHTHHHHHHHHHHHHHHHHHTT-HHHHHHHHHHHHHHHHHHH-

Foldseek 3Di:
DPPPPQVADDQWDQDQQFIAHPVPRHTPDGQDADPPPDDDPRNVVRSVVSSVVSVVVNVVVRCLVVLLVVLVVVLVVCVVVVNNVVSVVSVVVSVVSVVVRVD